Protein AF-N1U3L3-F1 (afdb_monomer_lite)

Organism: NCBI:txid1049986

Radius of gyration: 18.47 Å; chains: 1; bounding box: 43×22×52 Å

Secondary structure (DSSP, 8-state):
-HHHHHHHHHHHHHHHHHHHHHHHHHHHSTTS-HHHHHHHHHHHHHHHHHHHHHHHHHHHHHHHHHHHHHH-HHHHHHHHHHHHHHHHHHHHHHHHHHHHTHHHHHHHHH-BTTB-HHHHHHHHHHHHHHHHTHHHHHHTT-

Foldseek 3Di:
DVVVVVVVVVVVVVLVVCQVVQVVVCVVPVPLVSNVLLVVLLVVLCVQLVVLLVVLCVPLVVVLVVCCVPPNDVSSVVSLVVSLVVLLVSLVVVLVCCLVCVLVVCCVPPNDDPCDSSNSVSSSVSNNVSSVCRSVSSVVVD

InterPro domains:
  IPR004268 Peptidoglycan biosynthesis protein MurJ [PF03023] (1-138)
  IPR004268 Peptidoglycan biosynthesis protein MurJ [PR01806] (32-58)
  IPR004268 Peptidoglycan biosynthesis protein MurJ [PR01806] (130-142)
  IPR052031 Membrane Transporter and Flippase [PTHR43549] (1-137)

Sequence (142 aa):
MLPAALGGGFYQLSLLVDIFLANWVQNRNPGLGAVVSLDYSQRLVQLPTGIIGVALATTILPALLQSLKKEGLSSLRQELAAALEFALFLTVPAAIGMVLLAGPILDSIYFGGKWDHLATHTATQPLIFYSLAIPFLVSIKY

Structure (mmCIF, N/CA/C/O backbone):
data_AF-N1U3L3-F1
#
_entry.id   AF-N1U3L3-F1
#
loop_
_atom_site.group_PDB
_atom_site.id
_atom_site.type_symbol
_atom_site.label_atom_id
_atom_site.label_alt_id
_atom_site.label_comp_id
_atom_site.label_asym_id
_atom_site.label_entity_id
_atom_site.label_seq_id
_atom_site.pdbx_PDB_ins_code
_atom_site.Cartn_x
_atom_site.Cartn_y
_atom_site.Cartn_z
_atom_site.occupancy
_atom_site.B_iso_or_equiv
_atom_site.auth_seq_id
_atom_site.auth_comp_id
_atom_site.auth_asym_id
_atom_site.auth_atom_id
_atom_site.pdbx_PDB_model_num
ATOM 1 N N . MET A 1 1 ? 5.291 14.468 19.971 1.00 66.88 1 MET A N 1
ATOM 2 C CA . MET A 1 1 ? 6.504 14.696 19.154 1.00 66.88 1 MET A CA 1
ATOM 3 C C . MET A 1 1 ? 7.390 13.453 19.136 1.00 66.88 1 MET A C 1
ATOM 5 O O . MET A 1 1 ? 7.506 12.858 18.077 1.00 66.88 1 MET A O 1
ATOM 9 N N . LEU A 1 2 ? 7.903 12.976 20.280 1.00 78.44 2 LEU A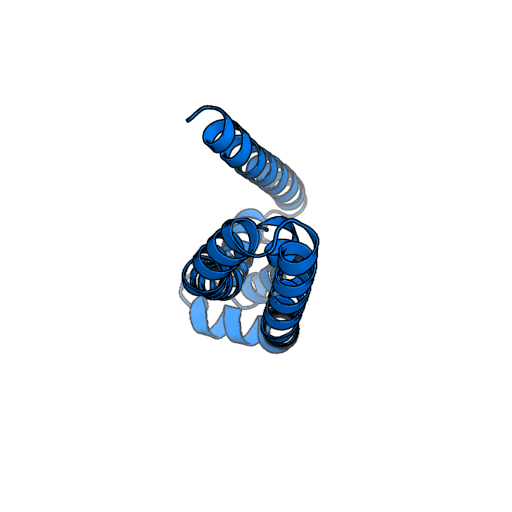 N 1
ATOM 10 C CA . LEU A 1 2 ? 8.772 11.784 20.336 1.00 78.44 2 LEU A CA 1
ATOM 11 C C . LEU A 1 2 ? 8.131 10.472 19.808 1.00 78.44 2 LEU A C 1
ATOM 13 O O . LEU A 1 2 ? 8.763 9.811 18.991 1.00 78.44 2 LEU A O 1
ATOM 17 N N . PRO A 1 3 ? 6.873 10.113 20.157 1.00 72.12 3 PRO A N 1
ATOM 18 C CA . PRO A 1 3 ? 6.257 8.876 19.649 1.00 72.12 3 PRO A CA 1
ATOM 19 C C . PRO A 1 3 ? 5.980 8.919 18.139 1.00 72.12 3 PRO A C 1
ATOM 21 O O . PRO A 1 3 ? 6.188 7.937 17.434 1.00 72.12 3 PRO A O 1
ATOM 24 N N . ALA A 1 4 ? 5.570 10.085 17.630 1.00 71.00 4 ALA A N 1
ATOM 25 C CA . ALA A 1 4 ? 5.337 10.299 16.203 1.00 71.00 4 ALA A CA 1
ATOM 26 C C . ALA A 1 4 ? 6.646 10.252 15.392 1.00 71.00 4 ALA A C 1
ATOM 28 O O . ALA A 1 4 ? 6.670 9.688 14.302 1.00 71.00 4 ALA A O 1
ATOM 29 N N . ALA A 1 5 ? 7.741 10.792 15.940 1.00 77.25 5 ALA A N 1
ATOM 30 C CA . ALA A 1 5 ? 9.061 10.735 15.315 1.00 77.25 5 ALA A CA 1
ATOM 31 C C . ALA A 1 5 ? 9.598 9.297 15.228 1.00 77.25 5 ALA A C 1
ATOM 33 O O . ALA A 1 5 ? 10.134 8.911 14.194 1.00 77.25 5 ALA A O 1
ATOM 34 N N . LEU A 1 6 ? 9.397 8.485 16.272 1.00 76.94 6 LEU A N 1
ATOM 35 C CA . LEU A 1 6 ? 9.769 7.066 16.258 1.00 76.94 6 LEU A CA 1
ATOM 36 C C . LEU A 1 6 ? 8.961 6.280 15.216 1.00 76.94 6 LEU A C 1
ATOM 38 O O . LEU A 1 6 ? 9.544 5.526 14.443 1.00 76.94 6 LEU A O 1
ATOM 42 N N . GLY A 1 7 ? 7.647 6.516 15.128 1.00 73.88 7 GLY A N 1
ATOM 43 C CA . GLY A 1 7 ? 6.801 5.921 14.086 1.00 73.88 7 GLY A CA 1
ATOM 44 C C . GLY A 1 7 ? 7.244 6.293 12.665 1.00 73.88 7 GLY A C 1
ATOM 45 O O . GLY A 1 7 ? 7.343 5.426 11.799 1.00 73.88 7 GLY A O 1
ATOM 46 N N . GLY A 1 8 ? 7.585 7.566 12.432 1.00 78.81 8 GLY A N 1
ATOM 47 C CA . GLY A 1 8 ? 8.131 8.026 11.150 1.00 78.81 8 GLY A CA 1
ATOM 48 C C . GLY A 1 8 ? 9.503 7.425 10.815 1.00 78.81 8 GLY A C 1
ATOM 49 O O . GLY A 1 8 ? 9.773 7.121 9.653 1.00 78.81 8 GLY A O 1
ATOM 50 N N . GLY A 1 9 ? 10.339 7.189 11.829 1.00 83.06 9 GLY A N 1
ATOM 51 C CA . GLY A 1 9 ? 11.648 6.553 11.676 1.00 83.06 9 GLY A CA 1
ATOM 52 C C . GLY A 1 9 ? 11.558 5.113 11.165 1.00 83.06 9 GLY A C 1
ATOM 53 O O . GLY A 1 9 ? 12.327 4.731 10.287 1.00 83.06 9 GLY A O 1
ATOM 54 N N . PHE A 1 10 ? 10.578 4.329 11.627 1.00 82.62 10 PHE A N 1
ATOM 55 C CA . PHE A 1 10 ? 10.361 2.970 11.111 1.00 82.62 10 PHE A CA 1
ATOM 56 C C . PHE A 1 10 ? 10.025 2.955 9.617 1.00 82.62 10 PHE A C 1
ATOM 58 O O . PHE A 1 10 ? 10.557 2.131 8.875 1.00 82.62 10 PHE A O 1
ATOM 65 N N . TYR A 1 11 ? 9.201 3.898 9.157 1.00 81.56 11 TYR A N 1
ATOM 66 C CA . TYR A 1 11 ? 8.888 4.030 7.734 1.00 81.56 11 TYR A CA 1
ATOM 67 C C . TYR A 1 11 ? 10.134 4.380 6.903 1.00 81.56 11 TYR A C 1
ATOM 69 O O . TYR A 1 11 ? 10.367 3.793 5.849 1.00 81.56 11 TYR A O 1
ATOM 77 N N . GLN A 1 12 ? 10.979 5.287 7.404 1.00 84.44 12 GLN A N 1
ATOM 78 C CA . GLN A 1 12 ? 12.238 5.659 6.747 1.00 84.44 12 GLN A CA 1
ATOM 79 C C . GLN A 1 12 ? 13.238 4.498 6.694 1.00 84.44 12 GLN A C 1
ATOM 81 O O . GLN A 1 12 ? 13.914 4.324 5.683 1.00 84.44 12 GLN A O 1
ATOM 86 N N . LEU A 1 13 ? 13.309 3.676 7.743 1.00 86.88 13 LEU A N 1
ATOM 87 C CA . LEU A 1 13 ? 14.136 2.469 7.742 1.00 86.88 13 LEU A CA 1
ATOM 88 C C . LEU A 1 13 ? 13.637 1.440 6.725 1.00 86.88 13 LEU A C 1
ATOM 90 O O . LEU A 1 13 ? 14.449 0.893 5.986 1.00 86.88 13 LEU A O 1
ATOM 94 N N . SER A 1 14 ? 12.321 1.220 6.642 1.00 85.06 14 SER A N 1
ATOM 95 C CA . SER A 1 14 ? 11.734 0.327 5.634 1.00 85.06 14 SER A CA 1
ATOM 96 C C . SER A 1 14 ? 12.090 0.782 4.219 1.00 85.06 14 SER A C 1
ATOM 98 O O . SER A 1 14 ? 12.570 -0.015 3.420 1.00 85.06 14 SER A O 1
ATOM 100 N N . LEU A 1 15 ? 11.946 2.080 3.937 1.00 84.50 15 LEU A N 1
ATOM 101 C CA . LEU A 1 15 ? 12.329 2.668 2.652 1.00 84.50 15 LEU A CA 1
ATOM 102 C C . LEU A 1 15 ? 13.814 2.482 2.333 1.00 84.50 15 LEU A C 1
ATOM 104 O O . LEU A 1 15 ? 14.171 2.197 1.193 1.00 84.50 15 LEU A O 1
ATOM 108 N N . LEU A 1 16 ? 14.692 2.657 3.324 1.00 87.88 16 LEU A N 1
ATOM 109 C CA . LEU A 1 16 ? 16.121 2.435 3.125 1.00 87.88 16 LEU A CA 1
ATOM 110 C C . LEU A 1 16 ? 16.398 0.982 2.749 1.00 87.88 16 LEU A C 1
ATOM 112 O O . LEU A 1 16 ? 17.127 0.744 1.790 1.00 87.88 16 LEU A O 1
ATOM 116 N N . VAL A 1 17 ? 15.803 0.024 3.464 1.00 87.06 17 VAL A N 1
ATOM 117 C CA . VAL A 1 17 ? 15.945 -1.408 3.161 1.00 87.06 17 VAL A CA 1
ATOM 118 C C . VAL A 1 17 ? 15.461 -1.714 1.743 1.00 87.06 17 VAL A C 1
ATOM 120 O O . VAL A 1 17 ? 16.189 -2.352 0.983 1.00 87.06 17 VAL A O 1
ATOM 123 N N . ASP A 1 18 ? 14.301 -1.191 1.357 1.00 85.81 18 ASP A N 1
ATOM 124 C CA . ASP A 1 18 ? 13.728 -1.354 0.018 1.00 85.81 18 ASP A CA 1
ATOM 125 C C . ASP A 1 18 ? 14.666 -0.813 -1.071 1.00 85.81 18 ASP A C 1
ATOM 127 O O . ASP A 1 18 ? 14.952 -1.495 -2.058 1.00 85.81 18 ASP A O 1
ATOM 131 N N . ILE A 1 19 ? 15.239 0.375 -0.862 1.00 85.81 19 ILE A N 1
ATOM 132 C CA . ILE A 1 19 ? 16.214 0.976 -1.780 1.00 85.81 19 ILE A CA 1
ATOM 133 C C . ILE A 1 19 ? 17.515 0.163 -1.823 1.00 85.81 19 ILE A C 1
ATOM 135 O O . ILE A 1 19 ? 18.086 -0.012 -2.901 1.00 85.81 19 ILE A O 1
ATOM 139 N N . PHE A 1 20 ? 18.006 -0.353 -0.693 1.00 88.50 20 PHE A N 1
ATOM 140 C CA . PHE A 1 20 ? 19.196 -1.209 -0.668 1.00 88.50 20 PHE A CA 1
ATOM 141 C C . PHE A 1 20 ? 18.977 -2.499 -1.464 1.00 88.50 20 PHE A C 1
ATOM 143 O O . PHE A 1 20 ? 19.823 -2.862 -2.285 1.00 88.50 20 PHE A O 1
ATOM 150 N N . LEU A 1 21 ? 17.832 -3.160 -1.278 1.00 85.31 21 LEU A N 1
ATOM 151 C CA . LEU A 1 21 ? 17.466 -4.367 -2.020 1.00 85.31 21 LEU A CA 1
ATOM 152 C C . LEU A 1 21 ? 17.280 -4.076 -3.514 1.00 85.31 21 LEU A C 1
ATOM 154 O O . LEU A 1 21 ? 17.799 -4.811 -4.355 1.00 85.31 21 LEU A O 1
ATOM 158 N N . ALA A 1 22 ? 16.614 -2.974 -3.859 1.00 84.44 22 ALA A N 1
ATOM 159 C CA . ALA A 1 22 ? 16.429 -2.562 -5.245 1.00 84.44 22 ALA A CA 1
ATOM 160 C C . ALA A 1 22 ? 17.761 -2.254 -5.941 1.00 84.44 22 ALA A C 1
ATOM 162 O O . ALA A 1 22 ? 17.971 -2.679 -7.076 1.00 84.44 22 ALA A O 1
ATOM 163 N N . ASN A 1 23 ? 18.689 -1.576 -5.258 1.00 85.75 23 ASN A N 1
ATOM 164 C CA . ASN A 1 23 ? 20.036 -1.333 -5.777 1.00 85.75 23 ASN A CA 1
ATOM 165 C C . ASN A 1 23 ? 20.827 -2.632 -5.948 1.00 85.75 23 ASN A C 1
ATOM 167 O O . ASN A 1 23 ? 21.549 -2.784 -6.930 1.00 85.75 23 ASN A O 1
ATOM 171 N N . TRP A 1 24 ? 20.673 -3.592 -5.035 1.00 85.38 24 TRP A N 1
ATOM 172 C CA . TRP A 1 24 ? 21.300 -4.905 -5.171 1.00 85.38 24 TRP A CA 1
ATOM 173 C C . TRP A 1 24 ? 20.800 -5.652 -6.418 1.00 85.38 24 TRP A C 1
ATOM 175 O O . TRP A 1 24 ? 21.608 -6.174 -7.189 1.00 85.38 24 TRP A O 1
ATOM 185 N N . VAL A 1 25 ? 19.487 -5.632 -6.676 1.00 82.06 25 VAL A N 1
ATOM 186 C CA . VAL A 1 25 ? 18.886 -6.197 -7.899 1.00 82.06 25 VAL A CA 1
ATOM 187 C C . VAL A 1 25 ? 19.337 -5.433 -9.148 1.00 82.06 25 VAL A C 1
ATOM 189 O O . VAL A 1 25 ? 19.707 -6.049 -10.149 1.00 82.06 25 VAL A O 1
ATOM 192 N N . GLN A 1 26 ? 19.367 -4.101 -9.091 1.00 84.25 26 GLN A N 1
ATOM 193 C CA . GLN A 1 26 ? 19.779 -3.246 -10.205 1.00 84.25 26 GLN A CA 1
ATOM 194 C C . GLN A 1 26 ? 21.254 -3.433 -10.579 1.00 84.25 26 GLN A C 1
ATOM 196 O O . GLN A 1 26 ? 21.579 -3.454 -11.762 1.00 84.25 26 GLN A O 1
ATOM 201 N N . ASN A 1 27 ? 22.139 -3.622 -9.598 1.00 80.50 27 ASN A N 1
ATOM 202 C CA . ASN A 1 27 ? 23.552 -3.913 -9.846 1.00 80.50 27 ASN A CA 1
ATOM 203 C C . ASN A 1 27 ? 23.754 -5.277 -10.517 1.00 80.50 27 ASN A C 1
ATOM 205 O O . ASN A 1 27 ? 24.714 -5.455 -11.263 1.00 80.50 27 ASN A O 1
ATOM 209 N N . ARG A 1 28 ? 22.857 -6.239 -10.267 1.00 81.00 28 ARG A N 1
ATOM 210 C CA . ARG A 1 28 ? 22.904 -7.565 -10.893 1.00 81.00 28 ARG A CA 1
ATOM 211 C C . ARG A 1 28 ? 22.361 -7.551 -12.322 1.00 81.00 28 ARG A C 1
ATOM 213 O O . ARG A 1 28 ? 22.928 -8.226 -13.172 1.00 81.00 28 ARG A O 1
ATOM 220 N N . ASN A 1 29 ? 21.314 -6.762 -12.576 1.00 79.06 29 ASN A N 1
ATOM 221 C CA . ASN A 1 29 ? 20.678 -6.595 -13.886 1.00 79.06 29 ASN A CA 1
ATOM 222 C C . ASN A 1 29 ? 20.519 -5.098 -14.240 1.00 79.06 29 ASN A C 1
ATOM 224 O O . ASN A 1 29 ? 19.419 -4.536 -14.120 1.00 79.06 29 ASN A O 1
ATOM 228 N N . PRO A 1 30 ? 21.602 -4.438 -14.691 1.00 67.38 30 PRO A N 1
ATOM 229 C CA . PRO A 1 30 ? 21.565 -3.040 -15.102 1.00 67.38 30 PRO A CA 1
ATOM 230 C C . PRO A 1 30 ? 20.739 -2.899 -16.389 1.00 67.38 30 PRO A C 1
ATOM 232 O O . PRO A 1 30 ? 21.168 -3.294 -17.467 1.00 67.38 30 PRO A O 1
ATOM 235 N N . GLY A 1 31 ? 19.519 -2.376 -16.260 1.00 69.44 31 GLY A N 1
ATOM 236 C CA . GLY A 1 31 ? 18.569 -2.199 -17.368 1.00 69.44 31 GLY A CA 1
ATOM 237 C C . GLY A 1 31 ? 17.102 -2.339 -16.958 1.00 69.44 31 GLY A C 1
ATOM 238 O O . GLY A 1 31 ? 16.232 -1.775 -17.605 1.00 69.44 31 GLY A O 1
ATOM 239 N N . LEU A 1 32 ? 16.828 -3.013 -15.837 1.00 72.75 32 LEU A N 1
ATOM 240 C CA . LEU A 1 32 ? 15.464 -3.219 -15.328 1.00 72.75 32 LEU A CA 1
ATOM 241 C C . LEU A 1 32 ? 14.819 -1.959 -14.724 1.00 72.75 32 LEU A C 1
ATOM 243 O O . LEU A 1 32 ? 13.606 -1.907 -14.564 1.00 72.75 32 LEU A O 1
ATOM 247 N N . GLY A 1 33 ? 15.615 -0.965 -14.313 1.00 80.75 33 GLY A N 1
ATOM 248 C CA . GLY A 1 33 ? 15.087 0.199 -13.588 1.00 80.75 33 GLY A CA 1
ATOM 249 C C . GLY A 1 33 ? 14.403 -0.184 -12.267 1.00 80.75 33 GLY A C 1
ATOM 250 O O . GLY A 1 33 ? 13.357 0.370 -11.929 1.00 80.75 33 GLY A O 1
ATOM 251 N N . ALA A 1 34 ? 14.969 -1.149 -11.530 1.00 80.75 34 ALA A N 1
ATOM 252 C CA . ALA A 1 34 ? 14.345 -1.755 -10.350 1.00 80.75 34 ALA A CA 1
ATOM 253 C C . ALA A 1 34 ? 14.007 -0.735 -9.248 1.00 80.75 34 ALA A C 1
ATOM 255 O O . ALA A 1 34 ? 12.927 -0.804 -8.669 1.00 80.75 34 ALA A O 1
ATOM 256 N N . VAL A 1 35 ? 14.886 0.245 -8.996 1.00 84.56 35 VAL A N 1
ATOM 257 C CA . VAL A 1 35 ? 14.649 1.288 -7.979 1.00 84.56 35 VAL A CA 1
ATOM 258 C C . VAL A 1 35 ? 13.437 2.154 -8.336 1.00 84.56 35 VAL A C 1
ATOM 260 O O . VAL A 1 35 ? 12.580 2.396 -7.491 1.00 84.56 35 VAL A O 1
ATOM 263 N N . VAL A 1 36 ? 13.330 2.587 -9.596 1.00 85.56 36 VAL A N 1
ATOM 264 C CA . VAL A 1 36 ? 12.216 3.434 -10.062 1.00 85.56 36 VAL A CA 1
ATOM 265 C C . VAL A 1 36 ? 10.910 2.638 -10.099 1.00 85.56 36 VAL A C 1
ATOM 267 O O . VAL A 1 36 ? 9.871 3.131 -9.668 1.00 85.56 36 VAL A O 1
ATOM 270 N N . SER A 1 37 ? 10.978 1.383 -10.548 1.00 87.19 37 SER A N 1
ATOM 271 C CA . SER A 1 37 ? 9.840 0.460 -10.559 1.00 87.19 37 SER A CA 1
ATOM 272 C C . SER A 1 37 ? 9.267 0.247 -9.157 1.00 87.19 37 SER A C 1
ATOM 274 O O . SER A 1 37 ? 8.048 0.261 -8.982 1.00 87.19 37 SER A O 1
ATOM 276 N N . LEU A 1 38 ? 10.136 0.096 -8.151 1.00 88.19 38 LEU A N 1
ATOM 277 C CA . LEU A 1 38 ? 9.733 -0.065 -6.757 1.00 88.19 38 LEU A CA 1
ATOM 278 C C . LEU A 1 38 ? 9.067 1.206 -6.209 1.00 88.19 38 LEU A C 1
ATOM 280 O O . LEU A 1 38 ? 7.978 1.123 -5.644 1.00 88.19 38 LEU A O 1
ATOM 284 N N . ASP A 1 39 ? 9.666 2.379 -6.445 1.00 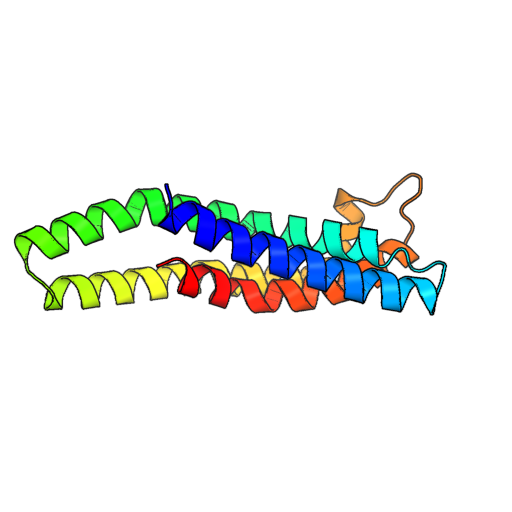87.88 39 ASP A N 1
ATOM 285 C CA . ASP A 1 39 ? 9.119 3.668 -5.993 1.00 87.88 39 ASP A CA 1
ATOM 286 C C . ASP A 1 39 ? 7.728 3.947 -6.594 1.00 87.88 39 ASP A C 1
ATOM 288 O O . ASP A 1 39 ? 6.796 4.294 -5.867 1.00 87.88 39 ASP A O 1
ATOM 292 N N . TYR A 1 40 ? 7.542 3.739 -7.902 1.00 89.12 40 TYR A N 1
ATOM 293 C CA . TYR A 1 40 ? 6.244 3.962 -8.558 1.00 89.12 40 TYR A CA 1
ATOM 294 C C . TYR A 1 40 ? 5.177 2.970 -8.103 1.00 89.12 40 TYR A C 1
ATOM 296 O O . TYR A 1 40 ? 4.047 3.368 -7.809 1.00 89.12 40 TYR A O 1
ATOM 304 N N . SER A 1 41 ? 5.543 1.697 -7.957 1.00 90.44 41 SER A N 1
ATOM 305 C CA . SER A 1 41 ? 4.641 0.673 -7.423 1.00 90.44 41 SER A CA 1
ATOM 306 C C . SER A 1 41 ? 4.172 1.020 -6.012 1.00 90.44 41 SER A C 1
ATOM 308 O O . SER A 1 41 ? 2.981 0.948 -5.705 1.00 90.44 41 SER A O 1
ATOM 310 N N . GLN A 1 42 ? 5.097 1.462 -5.157 1.00 88.88 42 GLN A N 1
ATOM 311 C CA . GLN A 1 42 ? 4.777 1.844 -3.790 1.00 88.88 42 GLN A CA 1
ATOM 312 C C . GLN A 1 42 ? 3.840 3.059 -3.739 1.00 88.88 42 GLN A C 1
ATOM 314 O O . GLN A 1 42 ? 2.890 3.074 -2.955 1.00 88.88 42 GLN A O 1
ATOM 319 N N . ARG A 1 43 ? 4.058 4.071 -4.590 1.00 89.38 43 ARG A N 1
ATOM 320 C CA . ARG A 1 43 ? 3.179 5.253 -4.680 1.00 89.38 43 ARG A CA 1
ATOM 321 C C . ARG A 1 43 ? 1.753 4.888 -5.066 1.00 89.38 43 ARG A C 1
ATOM 323 O O . ARG A 1 43 ? 0.820 5.425 -4.475 1.00 89.38 43 ARG A O 1
ATOM 330 N N . LEU A 1 44 ? 1.575 3.971 -6.016 1.00 91.50 44 LEU A N 1
ATOM 331 C CA . LEU A 1 44 ? 0.241 3.525 -6.408 1.00 91.50 44 LEU A CA 1
ATOM 332 C C . LEU A 1 44 ? -0.499 2.908 -5.223 1.00 91.50 44 LEU A C 1
ATOM 334 O O . LEU A 1 44 ? -1.631 3.293 -4.951 1.00 91.50 44 LEU A O 1
ATOM 338 N N . VAL A 1 45 ? 0.157 2.046 -4.446 1.00 90.88 45 VAL A N 1
ATOM 339 C CA . VAL A 1 45 ? -0.433 1.429 -3.246 1.00 90.88 45 VAL A CA 1
ATOM 340 C C . VAL A 1 45 ? -0.755 2.447 -2.146 1.00 90.88 45 VAL A C 1
ATOM 342 O O . VAL A 1 45 ? -1.705 2.260 -1.380 1.00 90.88 45 VAL A O 1
ATOM 345 N N . GLN A 1 46 ? -0.046 3.575 -2.081 1.00 89.38 46 GLN A N 1
ATOM 346 C CA . GLN A 1 46 ? -0.379 4.650 -1.143 1.00 89.38 46 GLN A CA 1
ATOM 347 C C . GLN A 1 46 ? -1.711 5.339 -1.463 1.00 89.38 46 GLN A C 1
ATOM 349 O O . GLN A 1 46 ? -2.335 5.857 -0.540 1.00 89.38 46 GLN A O 1
ATOM 354 N N . LEU A 1 47 ? -2.181 5.323 -2.715 1.00 90.19 47 LEU A N 1
ATOM 355 C CA . LEU A 1 47 ? -3.439 5.970 -3.104 1.00 90.19 47 LEU A CA 1
ATOM 356 C C . LEU A 1 47 ? -4.668 5.369 -2.393 1.00 90.19 47 LEU A C 1
ATOM 358 O O . LEU A 1 47 ? -5.318 6.100 -1.640 1.00 90.19 47 LEU A O 1
ATOM 362 N N . PRO A 1 48 ? -4.999 4.068 -2.547 1.00 87.62 48 PRO A N 1
ATOM 363 C CA . PRO A 1 48 ? -6.159 3.487 -1.875 1.00 87.62 48 PRO A CA 1
ATOM 364 C C . PRO A 1 48 ? -5.991 3.518 -0.355 1.00 87.62 48 PRO A C 1
ATOM 366 O O . PRO A 1 48 ? -6.910 3.900 0.367 1.00 87.62 48 PRO A O 1
ATOM 369 N N . THR A 1 49 ? -4.794 3.192 0.136 1.00 87.88 49 THR A N 1
ATOM 370 C CA . THR A 1 49 ? -4.499 3.145 1.573 1.00 87.88 49 THR A CA 1
ATOM 371 C C . THR A 1 49 ? -4.606 4.528 2.223 1.00 87.88 49 THR A C 1
ATOM 373 O O . THR A 1 49 ? -5.053 4.649 3.363 1.00 87.88 49 THR A O 1
ATOM 376 N N . GLY A 1 50 ? -4.214 5.584 1.506 1.00 87.38 50 GLY A N 1
ATOM 377 C CA . GLY A 1 50 ? -4.316 6.969 1.953 1.00 87.38 50 GLY A CA 1
ATOM 378 C C . GLY A 1 50 ? -5.762 7.449 2.018 1.00 87.38 50 GLY A C 1
ATOM 379 O O . GLY A 1 50 ? -6.179 7.968 3.050 1.00 87.38 50 GLY A O 1
ATOM 380 N N . ILE A 1 51 ? -6.541 7.222 0.955 1.00 88.94 51 ILE A N 1
ATOM 381 C CA . ILE A 1 51 ? -7.956 7.620 0.897 1.00 88.94 51 ILE A CA 1
ATOM 382 C C . ILE A 1 51 ? -8.758 6.910 1.992 1.00 88.94 51 ILE A C 1
ATOM 384 O O . ILE A 1 51 ? -9.444 7.565 2.778 1.00 88.94 51 ILE A O 1
ATOM 388 N N . ILE A 1 52 ? -8.631 5.583 2.084 1.00 88.00 52 ILE A N 1
ATOM 389 C CA . ILE A 1 52 ? -9.344 4.781 3.084 1.00 88.00 52 ILE A CA 1
ATOM 390 C C . ILE A 1 52 ? -8.884 5.167 4.493 1.00 88.00 52 ILE A C 1
ATOM 392 O O . ILE A 1 52 ? -9.716 5.418 5.359 1.00 88.00 52 ILE A O 1
ATOM 396 N N . GLY A 1 53 ? -7.574 5.298 4.725 1.00 85.75 53 GLY A N 1
ATOM 397 C CA . GLY A 1 53 ? -7.043 5.685 6.032 1.00 85.75 53 GLY A CA 1
ATOM 398 C C . GLY A 1 53 ? -7.542 7.055 6.507 1.00 85.75 53 GLY A C 1
ATOM 399 O O . GLY A 1 53 ? -7.919 7.206 7.665 1.00 85.75 53 GLY A O 1
ATOM 400 N N . VAL A 1 54 ? -7.610 8.056 5.625 1.00 87.69 54 VAL A N 1
ATOM 401 C CA . VAL A 1 54 ? -8.160 9.377 5.981 1.00 87.69 54 VAL A CA 1
ATOM 402 C C . VAL A 1 54 ? -9.667 9.300 6.240 1.00 87.69 54 VAL A C 1
ATOM 404 O O . VAL A 1 54 ? -10.153 9.897 7.204 1.00 87.69 54 VAL A O 1
ATOM 407 N N . ALA A 1 55 ? -10.412 8.542 5.433 1.00 86.25 55 ALA A N 1
ATOM 408 C CA . ALA A 1 55 ? -11.849 8.368 5.628 1.00 86.25 55 ALA A CA 1
ATOM 409 C C . ALA A 1 55 ? -12.162 7.713 6.984 1.00 86.25 55 ALA A C 1
ATOM 411 O O . ALA A 1 55 ? -12.978 8.229 7.747 1.00 86.25 55 ALA A O 1
ATOM 412 N N . LEU A 1 56 ? -11.458 6.635 7.335 1.00 85.75 56 LEU A N 1
ATOM 413 C CA . LEU A 1 56 ? -11.618 5.961 8.625 1.00 85.75 56 LEU A CA 1
ATOM 414 C C . LEU A 1 56 ? -11.161 6.862 9.783 1.00 85.75 56 LEU A C 1
ATOM 416 O O . LEU A 1 56 ? -11.862 6.987 10.782 1.00 85.75 56 LEU A O 1
ATOM 420 N N . ALA A 1 57 ? -10.029 7.563 9.651 1.00 86.00 57 ALA A N 1
ATOM 421 C CA . ALA A 1 57 ? -9.534 8.454 10.704 1.00 86.00 57 ALA A CA 1
ATOM 422 C C . ALA A 1 57 ? -10.481 9.629 10.996 1.00 86.00 57 ALA A C 1
ATOM 424 O O . ALA A 1 57 ? -10.597 10.052 12.143 1.00 86.00 57 ALA A O 1
ATOM 425 N N . THR A 1 58 ? -11.162 10.165 9.983 1.00 88.38 58 THR A N 1
ATOM 426 C CA . THR A 1 58 ? -12.075 11.306 10.165 1.00 88.38 58 THR A CA 1
ATOM 427 C C . THR A 1 58 ? -13.450 10.894 10.683 1.00 88.38 58 THR A C 1
ATO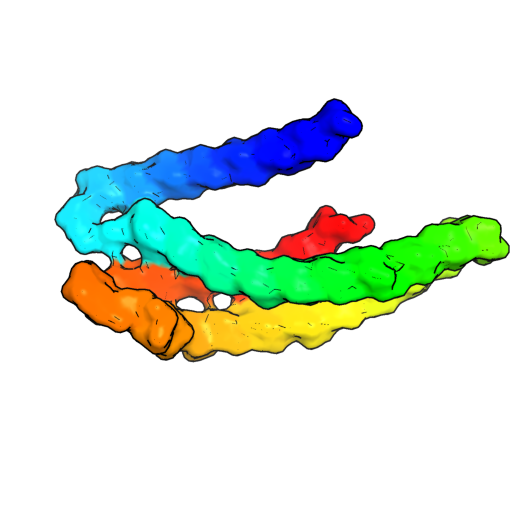M 429 O O . THR A 1 58 ? -14.074 11.667 11.406 1.00 88.38 58 THR A O 1
ATOM 432 N N . THR A 1 59 ? -13.916 9.685 10.359 1.00 85.31 59 THR A N 1
ATOM 433 C CA . THR A 1 59 ? -15.265 9.216 10.722 1.00 85.31 59 THR A CA 1
ATOM 434 C C . THR A 1 59 ? -15.281 8.327 11.964 1.00 85.31 59 THR A C 1
ATOM 436 O O . THR A 1 59 ? -16.109 8.527 12.850 1.00 85.31 59 THR A O 1
ATOM 439 N N . ILE A 1 60 ? -14.348 7.380 12.070 1.00 86.75 60 ILE A N 1
ATOM 440 C CA . ILE A 1 60 ? -14.357 6.331 13.096 1.00 86.75 60 ILE A CA 1
ATOM 441 C C . ILE A 1 60 ? -13.650 6.784 14.373 1.00 86.75 60 ILE A C 1
ATOM 443 O O . ILE A 1 60 ? -14.139 6.522 15.469 1.00 86.75 60 ILE A O 1
ATOM 447 N N . LEU A 1 61 ? -12.526 7.502 14.266 1.00 86.25 61 LEU A N 1
ATOM 448 C CA . LEU A 1 61 ? -11.765 7.916 15.451 1.00 86.25 61 LEU A CA 1
ATOM 449 C C . LEU A 1 61 ? -12.598 8.766 16.435 1.00 86.25 61 LEU A C 1
ATOM 451 O O . LEU A 1 61 ? -12.547 8.489 17.635 1.00 86.25 61 LEU A O 1
ATOM 455 N N . PRO A 1 62 ? -13.403 9.756 15.993 1.00 86.25 62 PRO A N 1
ATOM 456 C CA . PRO A 1 62 ? -14.266 10.502 16.906 1.00 86.25 62 PRO A CA 1
ATOM 457 C C . PRO A 1 62 ? -15.337 9.629 17.575 1.00 86.25 62 PRO A C 1
ATOM 459 O O . PRO A 1 62 ? -15.642 9.852 18.748 1.00 86.25 62 PRO A O 1
ATOM 462 N N . ALA A 1 63 ? -15.885 8.645 16.851 1.00 84.56 63 ALA A N 1
ATOM 463 C CA . ALA A 1 63 ? -16.886 7.712 17.367 1.00 84.56 63 ALA A CA 1
ATOM 464 C C . ALA A 1 63 ? -16.293 6.823 18.474 1.00 84.56 63 ALA A C 1
ATOM 466 O O . ALA A 1 63 ? -16.790 6.855 19.600 1.00 84.56 63 ALA A O 1
ATOM 467 N N . LEU A 1 64 ? -15.134 6.200 18.215 1.00 85.69 64 LEU A N 1
ATOM 468 C CA . LEU A 1 64 ? -14.412 5.367 19.187 1.00 85.69 64 LEU A CA 1
ATOM 469 C C . LEU A 1 64 ? -14.104 6.124 20.487 1.00 85.69 64 LEU A C 1
ATOM 471 O O . LEU A 1 64 ? -14.264 5.597 21.590 1.00 85.69 64 LEU A O 1
ATOM 475 N N . LEU A 1 65 ? -13.675 7.387 20.376 1.00 86.12 65 LEU A N 1
ATOM 476 C CA . LEU A 1 65 ? -13.367 8.223 21.539 1.00 86.12 65 LEU A CA 1
ATOM 477 C C . LEU A 1 65 ? -14.616 8.602 22.346 1.00 86.12 65 LEU A C 1
ATOM 479 O O . LEU A 1 65 ? -14.528 8.743 23.569 1.00 86.12 65 LEU A O 1
ATOM 483 N N . GLN A 1 66 ? -15.769 8.789 21.697 1.00 84.88 66 GLN A N 1
ATOM 484 C CA . GLN A 1 66 ? -17.032 9.016 22.404 1.00 84.88 66 GLN A CA 1
ATOM 485 C C . GLN A 1 66 ? -17.525 7.745 23.095 1.00 84.88 66 GLN A C 1
ATOM 487 O O . GLN A 1 66 ? -17.947 7.818 24.250 1.00 84.88 66 GLN A O 1
ATOM 492 N N . SER A 1 67 ? -17.428 6.605 22.417 1.00 82.12 67 SER A N 1
ATOM 493 C CA . SER A 1 67 ? -17.827 5.296 22.931 1.00 82.12 67 SER A CA 1
ATOM 494 C C . SER A 1 67 ? -17.037 4.903 24.174 1.00 82.12 67 SER A C 1
ATOM 496 O O . SER A 1 67 ? -17.613 4.616 25.224 1.00 82.12 67 SER A O 1
ATOM 498 N N . LEU A 1 68 ? -15.708 5.061 24.126 1.00 85.12 68 LEU A N 1
ATOM 499 C CA . LEU A 1 68 ? -14.833 4.824 25.274 1.00 85.12 68 LEU A CA 1
ATOM 500 C C . LEU A 1 68 ? -15.211 5.684 26.489 1.00 85.12 68 LEU A C 1
ATOM 502 O O . LEU A 1 68 ? -15.165 5.208 27.622 1.00 85.12 68 LEU A O 1
ATOM 506 N N . LYS A 1 69 ? -15.588 6.950 26.264 1.00 83.75 69 LYS A N 1
ATOM 507 C CA . LYS A 1 69 ? -15.975 7.870 27.344 1.00 83.75 69 LYS A CA 1
ATOM 508 C C . LYS A 1 69 ? -17.343 7.555 27.947 1.00 83.75 69 LYS A C 1
ATOM 510 O O . LYS A 1 69 ? -17.544 7.855 29.120 1.00 83.75 69 LYS A O 1
ATOM 515 N N . LYS A 1 70 ? -18.281 7.022 27.161 1.00 84.00 70 LYS A N 1
ATOM 516 C CA . LYS A 1 70 ? -19.665 6.777 27.596 1.00 84.00 70 LYS A CA 1
ATOM 517 C C . LYS A 1 70 ? -19.877 5.374 28.157 1.00 84.00 70 LYS A C 1
ATOM 519 O O . LYS A 1 70 ? -20.532 5.229 29.181 1.00 84.00 70 LYS A O 1
ATOM 524 N N . GLU A 1 71 ? -19.340 4.361 27.486 1.00 81.56 71 GLU A N 1
ATOM 525 C CA . GLU A 1 71 ? -19.733 2.957 27.674 1.00 81.56 71 GLU A CA 1
ATOM 526 C C . GLU A 1 71 ? -18.554 2.045 28.054 1.00 81.56 71 GLU A C 1
ATOM 528 O O . GLU A 1 71 ? -18.728 0.852 28.306 1.00 81.56 71 GLU A O 1
ATOM 533 N N . GLY A 1 72 ? -17.344 2.604 28.152 1.00 84.56 72 GLY A N 1
ATOM 534 C CA . GLY A 1 72 ? -16.155 1.893 28.611 1.00 84.56 72 GLY A CA 1
ATOM 535 C C . GLY A 1 72 ? -15.561 0.928 27.578 1.00 84.56 72 GLY A C 1
ATOM 536 O O . GLY A 1 72 ? -15.807 1.006 26.375 1.00 84.56 72 GLY A O 1
ATOM 537 N N . LEU A 1 73 ? -14.706 0.016 28.051 1.00 85.75 73 LEU A N 1
ATOM 538 C CA . LEU A 1 73 ? -13.837 -0.800 27.190 1.00 85.75 73 LEU A CA 1
ATOM 539 C C . LEU A 1 73 ? -14.571 -1.859 26.352 1.00 85.75 73 LEU A C 1
ATOM 541 O O . LEU A 1 73 ? -14.044 -2.283 25.325 1.00 85.75 73 LEU A O 1
ATOM 545 N N . SER A 1 74 ? -15.750 -2.321 26.774 1.00 84.25 74 SER A N 1
ATOM 546 C CA . SER A 1 74 ? -16.519 -3.329 26.031 1.00 84.25 74 SER A CA 1
ATOM 547 C C . SER A 1 74 ? -17.118 -2.764 24.745 1.00 84.25 74 SER A C 1
ATOM 549 O O . SER A 1 74 ? -17.017 -3.415 23.707 1.00 84.25 74 SER A O 1
ATOM 551 N N . SER A 1 75 ? -17.678 -1.552 24.803 1.00 81.81 75 SER A N 1
ATOM 552 C CA . SER A 1 75 ? -18.263 -0.876 23.637 1.00 81.81 75 SER A CA 1
ATOM 553 C C . SER A 1 75 ? -17.181 -0.464 22.634 1.00 81.81 75 SER A C 1
ATOM 555 O O . SER A 1 75 ? -17.287 -0.752 21.443 1.00 81.81 75 SER A O 1
ATOM 557 N N . LEU A 1 76 ? -16.034 0.021 23.134 1.00 85.56 76 LEU A N 1
ATOM 558 C CA . LEU A 1 76 ? -14.861 0.314 22.304 1.00 85.56 76 LEU A CA 1
ATOM 559 C C . LEU A 1 76 ? -14.418 -0.891 21.455 1.00 85.56 76 LEU A C 1
ATOM 561 O O . LEU A 1 76 ? -14.089 -0.731 20.283 1.00 85.56 76 LEU A O 1
ATOM 565 N N . ARG A 1 77 ? -14.395 -2.103 22.029 1.00 85.19 77 ARG A N 1
ATOM 566 C CA . ARG A 1 77 ? -13.997 -3.315 21.290 1.00 85.19 77 ARG A CA 1
ATOM 567 C C . ARG A 1 77 ? -14.969 -3.653 20.162 1.00 85.19 77 ARG A C 1
ATOM 569 O O . ARG A 1 77 ? -14.520 -4.105 19.114 1.00 85.19 77 ARG A O 1
ATOM 576 N N . GLN A 1 78 ? -16.269 -3.459 20.379 1.00 86.44 78 GLN A N 1
ATOM 577 C CA . GLN A 1 78 ? -17.284 -3.721 19.358 1.00 86.44 78 GLN A CA 1
ATOM 578 C C . GLN A 1 78 ? -17.183 -2.719 18.208 1.00 86.44 78 GLN A C 1
ATOM 580 O O . GLN A 1 78 ? -17.151 -3.126 17.050 1.00 86.44 78 GLN A O 1
ATOM 585 N N . GLU A 1 79 ? -17.050 -1.428 18.514 1.00 86.06 79 GLU A N 1
ATOM 586 C CA . GLU A 1 79 ? -16.873 -0.402 17.484 1.00 86.06 79 GLU A CA 1
ATOM 587 C C . GLU A 1 79 ? -15.559 -0.563 16.718 1.00 86.06 79 GLU A C 1
ATOM 589 O O . GLU A 1 79 ? -15.532 -0.389 15.502 1.00 86.06 79 GLU A O 1
ATOM 594 N N . LEU A 1 80 ? -14.475 -0.950 17.398 1.00 87.00 80 LEU A N 1
ATOM 595 C CA . LEU A 1 80 ? -13.193 -1.214 16.749 1.00 87.00 80 LEU A CA 1
ATOM 596 C C . LEU A 1 80 ? -13.266 -2.435 15.823 1.00 87.00 80 LEU A C 1
ATOM 598 O O . LEU A 1 80 ? -12.720 -2.401 14.724 1.00 87.00 80 LEU A O 1
ATOM 602 N N . ALA A 1 81 ? -13.981 -3.492 16.218 1.00 88.31 81 ALA A N 1
ATOM 603 C CA . ALA A 1 81 ? -14.217 -4.640 15.346 1.00 88.31 81 ALA A CA 1
ATOM 604 C C . ALA A 1 81 ? -15.025 -4.248 14.097 1.00 88.31 81 ALA A C 1
ATOM 606 O O . ALA A 1 81 ? -14.620 -4.583 12.987 1.00 88.31 81 ALA A O 1
ATOM 607 N N . ALA A 1 82 ? -16.102 -3.473 14.262 1.00 87.19 82 ALA A N 1
ATOM 608 C CA . ALA A 1 82 ? -16.907 -2.976 13.145 1.00 87.19 82 ALA A CA 1
ATOM 609 C C . ALA A 1 82 ? -16.102 -2.051 12.213 1.00 87.19 82 ALA A C 1
ATOM 611 O O . ALA A 1 82 ? -16.229 -2.114 10.990 1.00 87.19 82 ALA A O 1
ATOM 612 N N . ALA A 1 83 ? -15.228 -1.219 12.781 1.00 86.50 83 ALA A N 1
ATOM 613 C CA . ALA A 1 83 ? -14.322 -0.366 12.027 1.00 86.50 83 ALA A CA 1
ATOM 614 C C . ALA A 1 83 ? -13.326 -1.164 11.181 1.00 86.50 83 ALA A C 1
ATOM 616 O O . ALA A 1 83 ? -13.122 -0.847 10.008 1.00 86.50 83 ALA A O 1
ATOM 617 N N . LEU A 1 84 ? -12.719 -2.200 11.765 1.00 87.25 84 LEU A N 1
ATOM 618 C CA . LEU A 1 84 ? -11.809 -3.097 11.057 1.00 87.25 84 LEU A CA 1
ATOM 619 C C . LEU A 1 84 ? -12.537 -3.896 9.975 1.00 87.25 84 LEU A C 1
ATOM 621 O O . LEU A 1 84 ? -12.008 -4.052 8.878 1.00 87.25 84 LEU A O 1
ATOM 625 N N . GLU A 1 85 ? -13.757 -4.356 10.240 1.00 89.06 85 GLU A N 1
ATOM 626 C CA . GLU A 1 85 ? -14.582 -5.048 9.250 1.00 89.06 85 GLU A CA 1
ATOM 627 C C . GLU A 1 85 ? -14.893 -4.139 8.054 1.00 89.06 85 GLU A C 1
ATOM 629 O O . GLU A 1 85 ? -14.679 -4.528 6.906 1.00 89.06 85 GLU A O 1
ATOM 634 N N . PHE A 1 86 ? -15.294 -2.889 8.307 1.00 88.12 86 PHE A N 1
ATOM 635 C CA . PHE A 1 86 ? -15.525 -1.899 7.255 1.00 88.12 86 PHE A CA 1
ATOM 636 C C . PHE A 1 86 ? -14.239 -1.546 6.490 1.00 88.12 86 PHE A C 1
ATOM 638 O O . PHE A 1 86 ? -14.239 -1.423 5.264 1.00 88.12 86 PHE A O 1
ATOM 645 N N . ALA A 1 87 ? -13.114 -1.435 7.196 1.00 88.62 87 ALA A N 1
ATOM 646 C CA . ALA A 1 87 ? -11.811 -1.213 6.588 1.00 88.62 87 ALA A CA 1
ATOM 647 C C . ALA A 1 87 ? -11.406 -2.367 5.661 1.00 88.62 87 ALA A C 1
ATOM 649 O O . ALA A 1 87 ? -10.970 -2.128 4.533 1.00 88.62 87 ALA A O 1
ATOM 650 N N . LEU A 1 88 ? -11.577 -3.615 6.099 1.00 89.69 88 LEU A N 1
ATOM 651 C CA . LEU A 1 88 ? -11.325 -4.808 5.288 1.00 89.69 88 LEU A CA 1
ATOM 652 C C . LEU A 1 88 ? -12.268 -4.873 4.086 1.00 89.69 88 LEU A C 1
ATOM 654 O O . LEU A 1 88 ? -11.820 -5.132 2.970 1.00 89.69 88 LEU A O 1
ATOM 658 N N . PHE A 1 89 ? -13.543 -4.544 4.285 1.00 90.94 89 PHE A N 1
ATOM 659 C CA . PHE A 1 89 ? -14.537 -4.490 3.218 1.00 90.94 89 PHE A CA 1
ATOM 660 C C . PHE A 1 89 ? -14.146 -3.525 2.088 1.00 90.94 89 PHE A C 1
ATOM 662 O O . PHE A 1 89 ? -14.402 -3.820 0.924 1.00 90.94 89 PHE A O 1
ATOM 669 N N . LEU A 1 90 ? -13.483 -2.406 2.397 1.00 90.81 90 LEU A N 1
ATOM 670 C CA . LEU A 1 90 ? -12.991 -1.459 1.389 1.00 90.81 90 LEU A CA 1
ATOM 671 C C . LEU A 1 90 ? -11.618 -1.839 0.817 1.00 90.81 90 LEU A C 1
ATOM 673 O O . LEU A 1 90 ? -11.362 -1.671 -0.376 1.00 90.81 90 LEU A O 1
ATOM 677 N N . THR A 1 91 ? -10.714 -2.336 1.658 1.00 91.12 91 THR A N 1
ATOM 678 C CA . THR A 1 91 ? -9.318 -2.596 1.273 1.00 91.12 91 THR A CA 1
ATOM 679 C C . THR A 1 91 ? -9.135 -3.876 0.474 1.00 91.12 91 THR A C 1
ATOM 681 O O . THR A 1 91 ? -8.301 -3.898 -0.428 1.00 91.12 91 THR A O 1
ATOM 684 N N . VAL A 1 92 ? -9.911 -4.925 0.750 1.00 92.81 92 VAL A N 1
ATOM 685 C CA . VAL A 1 92 ? -9.858 -6.195 0.011 1.00 92.81 92 VAL A CA 1
ATOM 686 C C . VAL A 1 92 ? -10.193 -6.013 -1.476 1.00 92.81 92 VAL A C 1
ATOM 688 O O . VAL A 1 92 ? -9.362 -6.383 -2.307 1.00 92.81 92 VAL A O 1
ATOM 691 N N . PRO A 1 93 ? -11.335 -5.415 -1.872 1.00 93.44 93 PRO A N 1
ATOM 692 C CA . PRO A 1 93 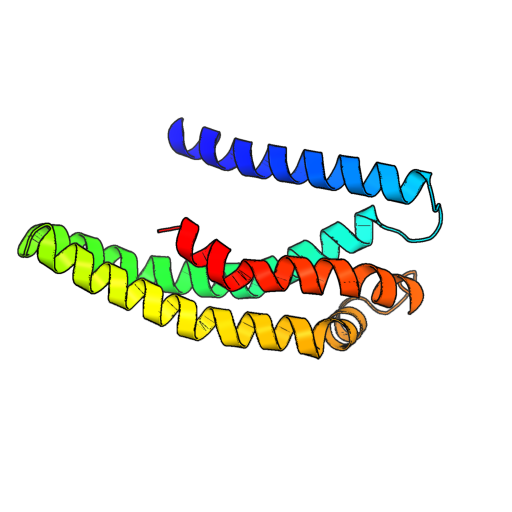? -11.624 -5.192 -3.287 1.00 93.44 93 PRO A CA 1
ATOM 693 C C . PRO A 1 93 ? -10.645 -4.206 -3.933 1.00 93.44 93 PRO A C 1
ATOM 695 O O . PRO A 1 93 ? -10.295 -4.387 -5.096 1.00 93.44 93 PRO A O 1
ATOM 698 N N . ALA A 1 94 ? -10.144 -3.210 -3.193 1.00 92.62 94 ALA A N 1
ATOM 699 C CA . ALA A 1 94 ? -9.110 -2.307 -3.697 1.00 92.62 94 ALA A CA 1
ATOM 700 C C . ALA A 1 94 ? -7.793 -3.048 -3.998 1.00 92.62 94 ALA A C 1
ATOM 702 O O . ALA A 1 94 ? -7.187 -2.819 -5.044 1.00 92.62 94 ALA A O 1
ATOM 703 N N . ALA A 1 95 ? -7.379 -3.968 -3.121 1.00 93.50 95 ALA A N 1
ATOM 704 C CA . ALA A 1 95 ? -6.211 -4.819 -3.325 1.00 93.50 95 ALA A CA 1
ATOM 705 C C . ALA A 1 95 ? -6.388 -5.735 -4.540 1.00 93.50 95 ALA A C 1
ATOM 707 O O . ALA A 1 95 ? -5.505 -5.807 -5.391 1.00 93.50 95 ALA A O 1
ATOM 708 N N . ILE A 1 96 ? -7.549 -6.384 -4.659 1.00 94.44 96 ILE A N 1
ATOM 709 C CA . ILE A 1 96 ? -7.877 -7.235 -5.809 1.00 94.44 96 ILE A CA 1
ATOM 710 C C . ILE A 1 96 ? -7.850 -6.414 -7.104 1.00 94.44 96 ILE A C 1
ATOM 712 O O . ILE A 1 96 ? -7.229 -6.833 -8.077 1.00 94.44 96 ILE A O 1
ATOM 716 N N . GLY A 1 97 ? -8.466 -5.229 -7.113 1.00 93.75 97 GLY A N 1
ATOM 717 C CA . GLY A 1 97 ? -8.467 -4.331 -8.268 1.00 93.75 97 GLY A CA 1
ATOM 718 C C . GLY A 1 97 ? -7.058 -3.906 -8.677 1.00 93.75 97 GLY A C 1
ATOM 719 O O . GLY A 1 97 ? -6.718 -3.985 -9.854 1.00 93.75 97 GLY A O 1
ATOM 720 N N . MET A 1 98 ? -6.216 -3.536 -7.709 1.00 93.38 98 MET A N 1
ATOM 721 C CA . MET A 1 98 ? -4.808 -3.212 -7.952 1.00 93.38 98 MET A CA 1
ATOM 722 C C . MET A 1 98 ? -4.026 -4.391 -8.534 1.00 93.38 98 MET A C 1
ATOM 724 O O . MET A 1 98 ? -3.268 -4.200 -9.476 1.00 93.38 98 MET A O 1
ATOM 728 N N . VAL A 1 99 ? -4.215 -5.606 -8.010 1.00 94.44 99 VAL A N 1
ATOM 729 C CA . VAL A 1 99 ? -3.521 -6.807 -8.501 1.00 94.44 99 VAL A CA 1
ATOM 730 C C . VAL A 1 99 ? -3.958 -7.152 -9.925 1.00 94.44 99 VAL A C 1
ATOM 732 O O . VAL A 1 99 ? -3.112 -7.377 -10.788 1.00 94.44 99 VAL A O 1
ATOM 735 N N . LEU A 1 100 ? -5.268 -7.175 -10.187 1.00 94.88 100 LEU A N 1
ATOM 736 C CA . LEU A 1 100 ? -5.814 -7.553 -11.494 1.00 94.88 100 LEU A CA 1
ATOM 737 C C . LEU A 1 100 ? -5.502 -6.520 -12.582 1.00 94.88 100 LEU A C 1
ATOM 739 O O . LEU A 1 100 ? -5.308 -6.886 -13.739 1.00 94.88 100 LEU A O 1
ATOM 743 N N . LEU A 1 101 ? -5.452 -5.239 -12.216 1.00 93.50 101 LEU A N 1
ATOM 744 C CA . LEU A 1 101 ? -5.242 -4.129 -13.144 1.00 93.50 101 LEU A CA 1
ATOM 745 C C . LEU A 1 101 ? -3.825 -3.546 -13.067 1.00 93.50 101 LEU A C 1
ATOM 747 O O . LEU A 1 101 ? -3.586 -2.494 -13.651 1.00 93.50 101 LEU A O 1
ATOM 751 N N . ALA A 1 102 ? -2.880 -4.212 -12.396 1.00 92.44 102 ALA A N 1
ATOM 752 C CA . ALA A 1 102 ? -1.533 -3.694 -12.147 1.00 92.44 102 ALA A CA 1
ATOM 753 C C . ALA A 1 102 ? -0.838 -3.194 -13.426 1.00 92.44 102 ALA A C 1
ATOM 755 O O . ALA A 1 102 ? -0.406 -2.044 -13.486 1.00 92.44 102 ALA A O 1
ATOM 756 N N . GLY A 1 103 ? -0.791 -4.033 -14.467 1.00 90.44 103 GLY A N 1
ATOM 757 C CA . GLY A 1 103 ? -0.203 -3.681 -15.764 1.00 90.44 103 GLY A CA 1
ATOM 758 C C . GLY A 1 103 ? -0.914 -2.499 -16.438 1.00 90.44 103 GLY A C 1
ATOM 759 O O . GLY A 1 103 ? -0.271 -1.477 -16.669 1.00 90.44 103 GLY A O 1
ATOM 760 N N . PRO A 1 104 ? -2.237 -2.577 -16.693 1.00 91.88 104 PRO A N 1
ATOM 761 C CA . PRO A 1 104 ? -2.995 -1.473 -17.283 1.00 91.88 104 PRO A CA 1
ATOM 762 C C . PRO A 1 104 ? -2.913 -0.153 -16.509 1.00 91.88 104 PRO A C 1
ATOM 764 O O . PRO A 1 104 ? -2.869 0.902 -17.137 1.00 91.88 104 PRO A O 1
ATOM 767 N N . ILE A 1 105 ? -2.889 -0.181 -15.171 1.00 92.75 105 ILE A N 1
ATOM 768 C CA . ILE A 1 105 ? -2.736 1.017 -14.329 1.00 92.75 105 ILE A CA 1
ATOM 769 C C . ILE A 1 105 ? -1.359 1.643 -14.553 1.00 92.75 105 ILE A C 1
ATOM 771 O O . ILE A 1 105 ? -1.266 2.849 -14.780 1.00 92.75 105 ILE A O 1
ATOM 775 N N . LEU A 1 106 ? -0.300 0.832 -14.506 1.00 91.56 106 LEU A N 1
ATOM 776 C CA . LEU A 1 106 ? 1.069 1.296 -14.718 1.00 91.56 106 LEU A CA 1
ATOM 777 C C . LEU A 1 106 ? 1.251 1.871 -16.125 1.00 91.56 106 LEU A C 1
ATOM 779 O O . LEU A 1 106 ? 1.788 2.969 -16.255 1.00 91.56 106 LEU A O 1
ATOM 783 N N . ASP A 1 107 ? 0.743 1.186 -17.151 1.00 91.38 107 ASP A N 1
ATOM 784 C CA . ASP A 1 107 ? 0.782 1.693 -18.522 1.00 91.38 107 ASP A CA 1
ATOM 785 C C . ASP A 1 107 ? -0.031 2.989 -18.655 1.00 91.38 107 ASP A C 1
ATOM 787 O O . ASP A 1 107 ? 0.462 3.991 -19.157 1.00 91.38 107 ASP A O 1
ATOM 791 N N . SER A 1 108 ? -1.258 3.040 -18.140 1.00 89.81 108 SER A N 1
ATOM 792 C CA . SER A 1 108 ? -2.112 4.225 -18.313 1.00 89.81 108 SER A CA 1
ATOM 793 C C . SER A 1 108 ? -1.564 5.480 -17.625 1.00 89.81 108 SER A C 1
ATOM 795 O O . SER A 1 108 ? -1.847 6.590 -18.071 1.00 89.81 108 SER A O 1
ATOM 797 N N . ILE A 1 109 ? -0.815 5.321 -16.528 1.00 89.69 109 ILE A N 1
ATOM 798 C CA . ILE A 1 109 ? -0.308 6.442 -15.723 1.00 89.69 109 ILE A CA 1
ATOM 799 C C . ILE A 1 109 ? 1.116 6.837 -16.124 1.00 89.69 109 ILE A C 1
ATOM 801 O O . ILE A 1 109 ? 1.425 8.029 -16.155 1.00 89.69 109 ILE A O 1
ATOM 805 N N . TYR A 1 110 ? 1.988 5.861 -16.389 1.00 87.56 110 TYR A N 1
ATOM 806 C CA . TYR A 1 110 ? 3.425 6.097 -16.542 1.00 87.56 110 TYR A CA 1
ATOM 807 C C . TYR A 1 110 ? 3.954 5.862 -17.956 1.00 87.56 110 TYR A C 1
ATOM 809 O O . TYR A 1 110 ? 5.070 6.296 -18.238 1.00 87.56 110 TYR A O 1
ATOM 817 N N . PHE A 1 111 ? 3.196 5.218 -18.850 1.00 84.94 111 PHE A N 1
ATOM 818 C CA . PHE A 1 111 ? 3.675 4.929 -20.200 1.00 84.94 111 PHE A CA 1
ATOM 819 C C . PHE A 1 111 ? 3.937 6.208 -20.998 1.00 84.94 111 PHE A C 1
ATOM 821 O O . PHE A 1 111 ? 3.076 7.080 -21.127 1.00 84.94 111 PHE A O 1
ATOM 828 N N . GLY A 1 112 ? 5.138 6.301 -21.574 1.00 79.88 112 GLY A N 1
ATOM 829 C CA . GLY A 1 112 ? 5.554 7.431 -22.397 1.00 79.88 112 GLY A CA 1
ATOM 830 C C . GLY A 1 112 ? 6.992 7.885 -22.138 1.00 79.88 112 GLY A C 1
ATOM 831 O O . GLY A 1 112 ? 7.553 7.753 -21.049 1.00 79.88 112 GLY A O 1
ATOM 832 N N . GLY A 1 113 ? 7.619 8.454 -23.170 1.00 81.00 113 GLY A N 1
ATOM 833 C CA . GLY A 1 113 ? 8.986 8.971 -23.090 1.00 81.00 113 GLY A CA 1
ATOM 834 C C . GLY A 1 113 ? 10.027 7.870 -22.861 1.00 81.00 113 GLY A C 1
ATOM 835 O O . GLY A 1 113 ? 10.387 7.165 -23.797 1.00 81.00 113 GLY A O 1
ATOM 836 N N . LYS A 1 114 ? 10.549 7.767 -21.631 1.00 78.75 114 LYS A N 1
ATOM 837 C CA . LYS A 1 114 ? 11.571 6.777 -21.227 1.00 78.75 114 LYS A CA 1
ATOM 838 C C . LYS A 1 114 ? 10.987 5.534 -20.545 1.00 78.75 114 LYS A C 1
ATOM 840 O O . LYS A 1 114 ? 11.745 4.616 -20.250 1.00 78.75 114 LYS A O 1
ATOM 845 N N . TRP A 1 115 ? 9.687 5.532 -20.255 1.00 82.00 115 TRP A N 1
ATOM 846 C CA . TRP A 1 115 ? 8.992 4.388 -19.678 1.00 82.00 115 TRP A CA 1
ATOM 847 C C . TRP A 1 115 ? 8.411 3.534 -20.803 1.00 82.00 115 TRP A C 1
ATOM 849 O O . TRP A 1 115 ? 7.488 3.963 -21.499 1.00 82.00 115 TRP A O 1
ATOM 859 N N . ASP A 1 116 ? 8.991 2.355 -21.001 1.00 83.44 116 ASP A N 1
ATOM 860 C CA . ASP A 1 116 ? 8.596 1.387 -22.018 1.00 83.44 116 ASP A CA 1
ATOM 861 C C . ASP A 1 116 ? 7.835 0.198 -21.402 1.00 83.44 116 ASP A C 1
ATOM 863 O O . ASP A 1 116 ? 7.650 0.095 -20.187 1.00 83.44 116 ASP A O 1
ATOM 867 N N . HIS A 1 117 ? 7.390 -0.738 -22.243 1.00 83.94 117 HIS A N 1
ATOM 868 C CA . HIS A 1 117 ? 6.686 -1.934 -21.770 1.00 83.94 117 HIS A CA 1
ATOM 869 C C . HIS A 1 117 ? 7.541 -2.812 -20.840 1.00 83.94 117 HIS A C 1
ATOM 871 O O . HIS A 1 117 ? 6.993 -3.507 -19.981 1.00 83.94 117 HIS A O 1
ATOM 877 N N . LEU A 1 118 ? 8.873 -2.782 -20.978 1.00 84.88 118 LEU A N 1
ATOM 878 C CA . LEU A 1 118 ? 9.774 -3.513 -20.088 1.00 84.88 118 LEU A CA 1
ATOM 879 C C . LEU A 1 118 ? 9.739 -2.922 -18.671 1.00 84.88 118 LEU A C 1
ATOM 881 O O . LEU A 1 118 ? 9.689 -3.678 -17.695 1.00 84.88 118 LEU A O 1
ATOM 885 N N . ALA A 1 119 ? 9.707 -1.593 -18.551 1.00 84.62 119 ALA A N 1
ATOM 886 C CA . ALA A 1 119 ? 9.538 -0.904 -17.277 1.00 84.62 119 ALA A CA 1
ATOM 887 C C . ALA A 1 119 ? 8.188 -1.246 -16.623 1.00 84.62 119 ALA A C 1
ATOM 889 O O . ALA A 1 119 ? 8.154 -1.606 -15.445 1.00 84.62 119 ALA A O 1
ATOM 890 N N . THR A 1 120 ? 7.090 -1.258 -17.389 1.00 86.12 120 THR A N 1
ATOM 891 C CA . THR A 1 120 ? 5.772 -1.691 -16.885 1.00 86.12 120 THR A CA 1
ATOM 892 C C . THR A 1 120 ? 5.799 -3.128 -16.377 1.00 86.12 120 THR A C 1
ATOM 894 O O . THR A 1 120 ? 5.339 -3.403 -15.266 1.00 86.12 120 THR A O 1
ATOM 897 N N . HIS A 1 121 ? 6.363 -4.059 -17.150 1.00 87.56 121 HIS A N 1
ATOM 898 C CA . HIS A 1 121 ? 6.459 -5.459 -16.739 1.00 87.56 121 HIS A CA 1
ATOM 899 C C . HIS A 1 121 ? 7.269 -5.606 -15.440 1.00 87.56 121 HIS A C 1
ATOM 901 O O . HIS A 1 121 ? 6.872 -6.335 -14.530 1.00 87.56 121 HIS A O 1
ATOM 907 N N . THR A 1 122 ? 8.369 -4.860 -15.321 1.00 87.12 122 THR A N 1
ATOM 908 C CA . THR A 1 122 ? 9.228 -4.874 -14.130 1.00 87.12 122 THR A CA 1
ATOM 909 C C . THR A 1 122 ? 8.531 -4.275 -12.905 1.00 87.12 122 THR A C 1
ATOM 911 O O . THR A 1 122 ? 8.683 -4.802 -11.806 1.00 87.12 122 THR A O 1
ATOM 914 N N . ALA A 1 123 ? 7.724 -3.225 -13.076 1.00 89.25 123 ALA A N 1
ATOM 915 C CA . ALA A 1 123 ? 6.954 -2.598 -12.000 1.00 89.25 123 ALA A CA 1
ATOM 916 C C . ALA A 1 123 ? 5.676 -3.369 -11.618 1.00 89.25 123 ALA A C 1
ATOM 918 O O . ALA A 1 123 ? 5.182 -3.242 -10.500 1.00 89.25 123 ALA A O 1
ATOM 919 N N . THR A 1 124 ? 5.162 -4.232 -12.495 1.00 90.62 124 THR A N 1
ATOM 920 C CA . THR A 1 124 ? 3.944 -5.013 -12.219 1.00 90.62 124 THR A CA 1
ATOM 921 C C . THR A 1 124 ? 4.130 -5.956 -11.029 1.00 90.62 124 THR A C 1
ATOM 923 O O . THR A 1 124 ? 3.259 -6.046 -10.166 1.00 90.62 124 THR A O 1
ATOM 926 N N . GLN A 1 125 ? 5.276 -6.639 -10.944 1.00 89.44 125 GLN A N 1
ATOM 927 C CA . GLN A 1 125 ? 5.557 -7.572 -9.849 1.00 89.44 125 GLN A CA 1
ATOM 928 C C . GLN A 1 125 ? 5.577 -6.876 -8.475 1.00 89.44 125 GLN A C 1
ATOM 930 O O . GLN A 1 125 ? 4.798 -7.284 -7.610 1.00 89.44 125 GLN A O 1
ATOM 935 N N . PRO A 1 126 ? 6.386 -5.822 -8.244 1.00 89.38 126 PRO A N 1
ATOM 936 C CA . PRO A 1 126 ? 6.356 -5.091 -6.982 1.00 89.38 126 PRO A CA 1
ATOM 937 C C . PRO A 1 126 ? 4.977 -4.524 -6.640 1.00 89.38 126 PRO A C 1
ATOM 939 O O . PRO A 1 126 ? 4.568 -4.598 -5.483 1.00 89.38 126 PRO A O 1
ATOM 942 N N . LEU A 1 127 ? 4.232 -4.012 -7.628 1.00 90.12 127 LEU A N 1
ATOM 943 C CA . LEU A 1 127 ? 2.878 -3.505 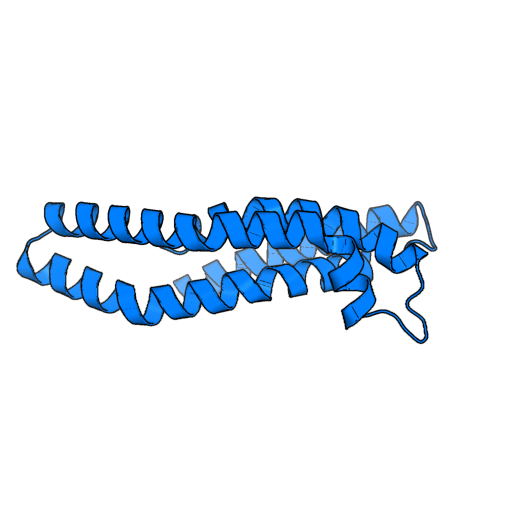-7.409 1.00 90.12 127 LEU A CA 1
ATOM 944 C C . LEU A 1 127 ? 1.941 -4.595 -6.878 1.00 90.12 127 LEU A C 1
ATOM 946 O O . LEU A 1 127 ? 1.224 -4.352 -5.909 1.00 90.12 127 LEU A O 1
ATOM 950 N N . ILE A 1 128 ? 1.977 -5.802 -7.445 1.00 92.12 128 ILE A N 1
ATOM 951 C CA . ILE A 1 128 ? 1.181 -6.938 -6.957 1.00 92.12 128 ILE A CA 1
ATOM 952 C C . ILE A 1 128 ? 1.555 -7.274 -5.508 1.00 92.12 128 ILE A C 1
ATOM 954 O O . ILE A 1 128 ? 0.667 -7.381 -4.662 1.00 92.12 128 ILE A O 1
ATOM 958 N N . PHE A 1 129 ? 2.851 -7.384 -5.197 1.00 90.31 129 PHE A N 1
ATOM 959 C CA . PHE A 1 129 ? 3.308 -7.710 -3.842 1.00 90.31 129 PHE A CA 1
ATOM 960 C C . PHE A 1 129 ? 2.909 -6.649 -2.813 1.00 90.31 129 PHE A C 1
ATOM 962 O O . PHE A 1 129 ? 2.387 -6.995 -1.753 1.00 90.31 129 PHE A O 1
ATOM 969 N N . TYR A 1 130 ? 3.078 -5.364 -3.127 1.00 89.00 130 TYR A N 1
ATOM 970 C CA . TYR A 1 130 ? 2.628 -4.292 -2.240 1.00 89.00 130 TYR A CA 1
ATOM 971 C C . TYR A 1 130 ? 1.100 -4.241 -2.115 1.00 89.00 130 TYR A C 1
ATOM 973 O O . TYR A 1 130 ? 0.582 -3.930 -1.044 1.00 89.00 130 TYR A O 1
ATOM 981 N N . SER A 1 131 ? 0.361 -4.588 -3.170 1.00 90.00 131 SER A N 1
ATOM 982 C CA . SER A 1 131 ? -1.107 -4.572 -3.146 1.00 90.00 131 SER A CA 1
ATOM 983 C C . SER A 1 131 ? -1.688 -5.617 -2.198 1.00 90.00 131 SER A C 1
ATOM 985 O O . SER A 1 131 ? -2.682 -5.349 -1.525 1.00 90.00 131 SER A O 1
ATOM 987 N N . LEU A 1 132 ? -1.032 -6.772 -2.057 1.00 89.00 132 LEU A N 1
ATOM 988 C CA . LEU A 1 132 ? -1.407 -7.786 -1.064 1.00 89.00 132 LEU A CA 1
ATOM 989 C C . LEU A 1 132 ? -1.282 -7.277 0.381 1.00 89.00 132 LEU A C 1
ATOM 991 O O . LEU A 1 132 ? -1.972 -7.777 1.269 1.00 89.00 132 LEU A O 1
ATOM 995 N N . ALA A 1 133 ? -0.445 -6.264 0.625 1.00 85.56 133 ALA A N 1
ATOM 996 C CA . ALA A 1 133 ? -0.292 -5.658 1.943 1.00 85.56 133 ALA A CA 1
ATOM 997 C C . ALA A 1 133 ? -1.391 -4.629 2.278 1.00 85.56 133 ALA A C 1
ATOM 999 O O . ALA A 1 133 ? -1.529 -4.271 3.447 1.00 85.56 133 ALA A O 1
ATOM 1000 N N . ILE A 1 134 ? -2.200 -4.169 1.311 1.00 85.69 134 ILE A N 1
ATOM 1001 C CA . ILE A 1 134 ? -3.223 -3.120 1.517 1.00 85.69 134 ILE A CA 1
ATOM 1002 C C . ILE A 1 134 ? -4.198 -3.447 2.669 1.00 85.69 134 ILE A C 1
ATOM 1004 O O . ILE A 1 134 ? -4.379 -2.584 3.534 1.00 85.69 134 ILE A O 1
ATOM 1008 N N . PRO A 1 135 ? -4.790 -4.658 2.768 1.00 82.94 135 PRO A N 1
ATOM 1009 C CA . PRO A 1 135 ? -5.721 -4.979 3.857 1.00 82.94 135 PRO A CA 1
ATOM 1010 C C . PRO A 1 135 ? -5.049 -4.985 5.240 1.00 82.94 135 PRO A C 1
ATOM 1012 O O . PRO A 1 135 ? -5.637 -4.569 6.242 1.00 82.94 135 PRO A O 1
ATOM 1015 N N . PHE A 1 136 ? -3.779 -5.396 5.299 1.00 80.50 136 PHE A N 1
ATOM 1016 C CA . PHE A 1 136 ? -2.998 -5.427 6.536 1.00 80.50 136 PHE A CA 1
ATOM 1017 C C . PHE A 1 136 ? -2.538 -4.034 6.973 1.00 80.50 136 PHE A C 1
ATOM 1019 O O . PHE A 1 136 ? -2.581 -3.714 8.159 1.00 80.50 136 PHE A O 1
ATOM 1026 N N . LEU A 1 137 ? -2.141 -3.177 6.030 1.00 69.06 137 LEU A N 1
ATOM 1027 C CA . LEU A 1 137 ? -1.646 -1.830 6.321 1.00 69.06 137 LEU A CA 1
ATOM 1028 C C . LEU A 1 137 ? -2.699 -0.937 6.975 1.00 69.06 137 LEU A C 1
ATOM 1030 O O . LEU A 1 137 ? -2.353 -0.076 7.785 1.00 69.06 137 LEU A O 1
ATOM 1034 N N . VAL A 1 138 ? -3.974 -1.135 6.645 1.00 68.38 138 VAL A N 1
ATOM 1035 C CA . VAL A 1 138 ? -5.059 -0.405 7.307 1.00 68.38 138 VAL A CA 1
ATOM 1036 C C . VAL A 1 138 ? -5.333 -0.971 8.698 1.00 68.38 138 VAL A C 1
ATOM 1038 O O . VAL A 1 138 ? -5.588 -0.196 9.611 1.00 68.38 138 VAL A O 1
ATOM 1041 N N . SER A 1 139 ? -5.162 -2.27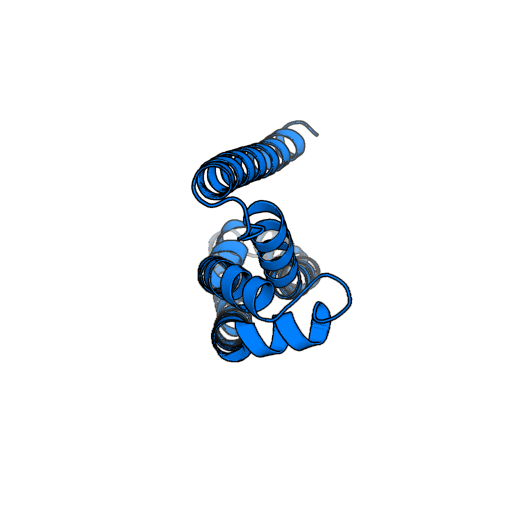8 8.900 1.00 66.12 139 SER A N 1
ATOM 1042 C CA . SER A 1 139 ? -5.345 -2.924 10.207 1.00 66.12 139 SER A CA 1
ATOM 1043 C C . SER A 1 139 ? -4.285 -2.519 11.244 1.00 66.12 139 SER A C 1
ATOM 1045 O O . SER A 1 139 ? -4.576 -2.506 12.429 1.00 66.12 139 SER A O 1
ATOM 1047 N N . ILE A 1 140 ? -3.062 -2.177 10.819 1.00 58.09 140 ILE A N 1
ATOM 1048 C CA . ILE A 1 140 ? -1.948 -1.793 11.716 1.00 58.09 140 ILE A CA 1
ATOM 1049 C C . ILE A 1 140 ? -2.051 -0.331 12.190 1.00 58.09 140 ILE A C 1
ATOM 1051 O O . ILE A 1 140 ? -1.425 0.056 13.176 1.00 58.09 140 ILE A O 1
ATOM 1055 N N . LYS A 1 141 ? -2.806 0.514 11.477 1.00 52.59 141 LYS A N 1
ATOM 1056 C CA . LYS A 1 141 ? -2.908 1.953 11.776 1.00 52.59 141 LYS A CA 1
ATOM 1057 C C . LYS A 1 141 ? -3.920 2.301 12.880 1.00 52.59 141 LYS A C 1
ATOM 1059 O O . LYS A 1 141 ? -3.997 3.480 13.230 1.00 52.59 141 LYS A O 1
ATOM 1064 N N . TYR A 1 142 ? -4.646 1.322 13.421 1.00 41.78 142 TYR A N 1
ATOM 1065 C CA . TYR A 1 142 ? -5.680 1.483 14.452 1.00 41.78 142 TYR A CA 1
ATOM 1066 C C . TYR A 1 142 ? -5.475 0.485 15.591 1.00 41.78 142 TYR A C 1
ATOM 1068 O O . TYR A 1 142 ? -5.842 0.842 16.732 1.00 41.78 142 TYR A O 1
#

pLDDT: mean 84.83, std 7.7, range [41.78, 94.88]

=== Feature glossary ===
Key to the feature types in this record:

pLDDT. pLDDT is the predicted lDDT-Cα score: AlphaFold's confidence that the local environment of each residue (all inter-atomic distances within 15 Å) is correctly placed. It is a per-residue number between 0 and 100, with higher meaning more reliable.

Radius of gyration, Cα contacts, bounding box. The geometric summary reports three shape descriptors. Rg (radius of gyration) measures how spread out the Cα atoms are about their centre of mass; compact globular proteins have small Rg, elongated or unfolded ones large. Cα contacts (<8 Å, |i−j|>4) count long-range residue pairs in spatial proximity — high for tightly packed folds, near zero for rods or random coil. The bounding-box extents give the protein's footprint along x, y, z in Å.

Backbone torsions (φ/ψ). Backbone dihedral angles. Every residue except chain termini has a φ (preceding-C → N → Cα → C) and a ψ (N → Cα → C → next-N). They are reported in degrees following the IUPAC sign convention. Secondary structure is essentially a statement about which (φ, ψ) basin each residue occupies.

Contact-map, Ramachandran, and PAE plots. Plot images: a contact map (which residues are close in 3D, as an N×N binary image), a Ramachandran scatter (backbone torsion angles, revealing secondary-structure composition at a glance), and — for AlphaFold structures — a PAE heatmap (pairwise prediction confidence).

Predicted aligned error. Predicted Aligned Error (PAE) is an AlphaFold confidence matrix: entry (i, j) is the expected error in the position of residue j, in ångströms, when the prediction is superimposed on the true structure at residue i. Low PAE within a block of residues means that block is internally rigid and well-predicted; high PAE between two blocks means their relative placement is uncertain even if each block individually is confident.

Secondary structure (3-state, P-SEA). Three-state secondary structure (P-SEA) collapses the eight DSSP classes into helix (a), strand (b), and coil (c). P-SEA assigns these from Cα geometry alone — distances and angles — without requiring backbone oxygens, so it works on any Cα trace.

Solvent-accessible surface area. Solvent-accessible surface area (SASA) is the area in Å² traced out by the centre of a 1.4 Å probe sphere (a water molecule) rolled over the protein's van der Waals surface (Shrake–Rupley / Lee–Richards construction). Buried residues have near-zero SASA; fully exposed residues can exceed 200 Å². The total SASA scales roughly with the number of surface residues.

Foldseek 3Di. The Foldseek 3Di string encodes local tertiary geometry as a 20-letter alphabet — one character per residue — derived from the relative positions of nearby Cα atoms. Unlike the amino-acid sequence, 3Di is a direct function of the 3D structure, so two proteins with the same fold have similar 3Di strings even at low sequence identity.

B-factor. For experimental (PDB) structures, the B-factor (temperature factor) quantifies the positional spread of each atom in the crystal — a combination of thermal vibration and static disorder — in units of Å². High B-factors mark flexible loops or poorly resolved regions; low B-factors mark the rigid, well-ordered core.

mmCIF coordinates. The mmCIF block holds the 3D Cartesian coordinates of each backbone atom (N, Cα, C, O) in ångströms. mmCIF is the PDB's canonical archive format — a tagged-loop text representation of the atomic model.

InterPro / GO / CATH / organism. Functional annotations link the protein to curated databases. InterPro entries identify conserved domains and families by matching the sequence against member-database signatures (Pfam, PROSITE, CDD, …). Gene Ontology (GO) terms describe molecular function, biological process, and cellular component in a controlled vocabulary. CATH places the structure in a hierarchical fold classification (Class/Architecture/Topology/Homologous-superfamily). The organism is the source species.

Rendered structure images. Structure images are PyMOL renders from six orthogonal camera directions. Cartoon representation draws helices as coils and strands as arrows; sticks shows the backbone as bonds; surface shows the solvent-excluded envelope. Rainbow coloring maps sequence position to hue (blue→red, N→C); chain coloring assigns a distinct color per polypeptide.

Sequence. This is the polypeptide sequence — one letter per residue, N-terminus first. Length ranges from a few dozen residues for small domains to over a thousand for large multi-domain proteins.

Secondary structure (8-state, DSSP). The SS8 string is DSSP's per-residue secondary-structure call. α-helix (H) means an i→i+4 H-bond ladder; β-strand (E) means the residue participates in a β-sheet; 3₁₀ (G) and π (I) are tighter and wider helices; T/S are turns/bends; '-' is loop.

Nearest PDB structures. Structural nearest neighbors (via Foldseek easy-search vs the PDB). Reported per hit: target PDB id, E-value, and alignment TM-score. A TM-score above ~0.5 is the conventional threshold for 'same fold'.